Protein AF-A0A967HR01-F1 (afdb_monomer_lite)

Radius of gyration: 13.43 Å; chains: 1; bounding box: 36×30×32 Å

pLDDT: mean 92.59, std 8.87, range [51.72, 98.56]

Sequence (63 aa):
PRNSAGVGRGLFKSIDGGGSWELVGFEESERIHRILTHPTDPDLVYVGVMGPAWSDGEQRGVY

Foldseek 3Di:
DDDDDQFDQADWDDPPVPPDIDHPDPRQLRDWDDKAADPPDRVDIKTQGCGDPPDDDPPHDID

Structure (mmCIF, N/CA/C/O backbone):
data_AF-A0A967HR01-F1
#
_entry.id   AF-A0A967HR01-F1
#
loop_
_atom_site.group_PDB
_atom_site.id
_atom_site.type_symbol
_atom_site.label_atom_id
_atom_site.label_alt_id
_atom_site.label_comp_id
_atom_site.label_asym_id
_atom_site.label_entity_id
_atom_site.label_seq_id
_atom_site.pdbx_PDB_ins_cod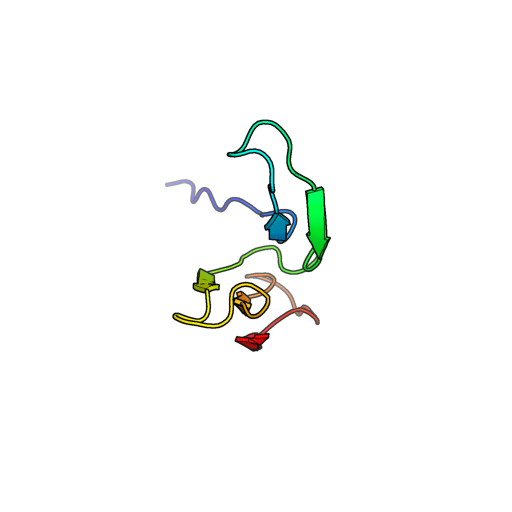e
_atom_site.Cartn_x
_atom_site.Cartn_y
_atom_site.Cartn_z
_atom_site.occupancy
_atom_site.B_iso_or_equiv
_atom_site.auth_seq_id
_atom_site.auth_comp_id
_atom_site.auth_asym_id
_atom_site.auth_atom_id
_atom_site.pdbx_PDB_model_num
ATOM 1 N N . PRO A 1 1 ? 18.321 22.300 -11.695 1.00 51.72 1 PRO A N 1
ATOM 2 C CA . PRO A 1 1 ? 17.309 21.792 -10.732 1.00 51.72 1 PRO A CA 1
ATOM 3 C C . PRO A 1 1 ? 17.591 20.319 -10.389 1.00 51.72 1 PRO A C 1
ATOM 5 O O . PRO A 1 1 ? 17.772 19.526 -11.305 1.00 51.72 1 PRO A O 1
ATOM 8 N N . ARG A 1 2 ? 17.704 19.959 -9.101 1.00 63.50 2 ARG A N 1
ATOM 9 C CA . ARG A 1 2 ? 17.808 18.548 -8.688 1.00 63.50 2 ARG A CA 1
ATOM 10 C C . ARG A 1 2 ? 16.401 18.008 -8.456 1.00 63.50 2 ARG A C 1
ATOM 12 O O . ARG A 1 2 ? 15.645 18.612 -7.701 1.00 63.50 2 ARG A O 1
ATOM 19 N N . ASN A 1 3 ? 16.083 16.879 -9.072 1.00 68.31 3 ASN A N 1
ATOM 20 C CA . ASN A 1 3 ? 14.842 16.161 -8.817 1.00 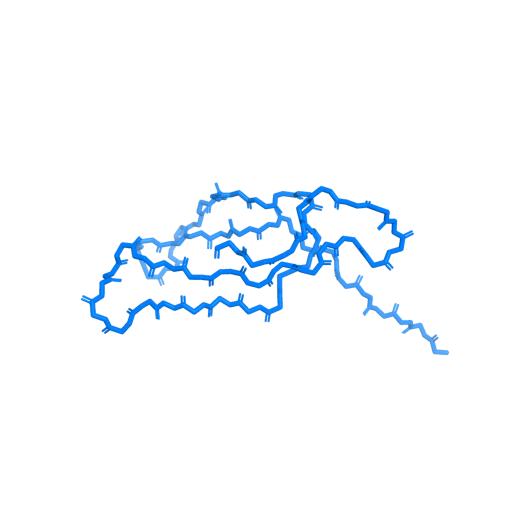68.31 3 ASN A CA 1
ATOM 21 C C . ASN A 1 3 ? 15.068 15.308 -7.562 1.00 68.31 3 ASN A C 1
ATOM 23 O O . ASN A 1 3 ? 15.940 14.440 -7.570 1.00 68.31 3 ASN A O 1
ATOM 27 N N . SER A 1 4 ? 14.326 15.558 -6.484 1.00 72.69 4 SER A N 1
ATOM 28 C CA . SER A 1 4 ? 14.289 14.647 -5.337 1.00 72.69 4 SER A CA 1
ATOM 29 C C . SER A 1 4 ? 13.193 13.617 -5.582 1.00 72.69 4 SER A C 1
ATOM 31 O O . SER A 1 4 ? 12.016 13.966 -5.596 1.00 72.69 4 SER A O 1
ATOM 33 N N . ALA A 1 5 ? 13.576 12.359 -5.781 1.00 72.75 5 ALA A N 1
ATOM 34 C CA . ALA A 1 5 ? 12.653 11.231 -5.797 1.00 72.75 5 ALA A CA 1
ATOM 35 C C . ALA A 1 5 ? 12.962 10.352 -4.582 1.00 72.75 5 ALA A C 1
ATOM 37 O O . ALA A 1 5 ? 14.033 9.754 -4.508 1.00 72.75 5 ALA A O 1
ATOM 38 N N . GLY A 1 6 ? 12.044 10.312 -3.615 1.00 79.44 6 GLY A N 1
ATOM 39 C CA . GLY A 1 6 ? 12.134 9.384 -2.491 1.00 79.44 6 GLY A CA 1
ATOM 40 C C . GLY A 1 6 ? 11.830 7.960 -2.952 1.00 79.44 6 GLY A C 1
ATOM 41 O O . GLY A 1 6 ? 10.907 7.751 -3.741 1.00 79.44 6 GLY A O 1
ATOM 42 N N . VAL A 1 7 ? 12.614 7.001 -2.468 1.00 88.06 7 VAL A N 1
ATOM 43 C CA . VAL A 1 7 ? 12.355 5.567 -2.625 1.00 88.06 7 VAL A CA 1
ATOM 44 C C . VAL A 1 7 ? 11.739 5.078 -1.317 1.00 88.06 7 VAL A C 1
ATOM 46 O O . VAL A 1 7 ? 12.341 5.221 -0.254 1.00 88.06 7 VAL A O 1
ATOM 49 N N . GLY A 1 8 ? 10.507 4.582 -1.388 1.00 90.81 8 GLY A N 1
ATOM 50 C CA . GLY A 1 8 ? 9.807 3.950 -0.275 1.00 90.81 8 GLY A CA 1
ATOM 51 C C . GLY A 1 8 ? 10.293 2.520 -0.032 1.00 90.81 8 GLY A C 1
ATOM 52 O O . GLY A 1 8 ? 10.966 1.930 -0.870 1.00 90.81 8 GLY A O 1
ATOM 53 N N . ARG A 1 9 ? 9.932 1.964 1.129 1.00 94.31 9 ARG A N 1
ATOM 54 C CA . ARG A 1 9 ? 10.350 0.624 1.586 1.00 94.31 9 ARG A CA 1
ATOM 55 C C . ARG A 1 9 ? 9.212 -0.407 1.583 1.00 94.31 9 ARG A C 1
ATOM 57 O O . ARG A 1 9 ? 9.367 -1.471 2.157 1.00 94.31 9 ARG A O 1
ATOM 64 N N . GLY A 1 10 ? 8.063 -0.074 1.002 1.00 95.50 10 GLY A N 1
ATOM 65 C CA . GLY A 1 10 ? 6.865 -0.914 1.007 1.00 95.50 10 GLY A CA 1
ATOM 66 C C . GLY A 1 10 ? 5.741 -0.389 1.891 1.00 95.50 10 GLY A C 1
ATOM 67 O O . GLY A 1 10 ? 5.707 0.794 2.246 1.00 95.50 10 GLY A O 1
ATOM 68 N N . LEU A 1 11 ? 4.784 -1.266 2.183 1.00 97.00 11 LEU A N 1
ATOM 69 C CA . LEU A 1 11 ? 3.573 -0.954 2.926 1.00 97.00 11 LEU A CA 1
ATOM 70 C C . LEU A 1 11 ? 3.782 -1.211 4.414 1.00 97.00 11 LEU A C 1
ATOM 72 O O . LEU A 1 11 ? 4.171 -2.304 4.817 1.00 97.00 11 LEU A O 1
ATOM 76 N N . PHE A 1 12 ? 3.452 -0.215 5.230 1.00 97.31 12 PHE A N 1
ATOM 77 C CA . PHE A 1 12 ? 3.452 -0.346 6.678 1.00 97.31 12 PHE A CA 1
ATOM 78 C C . PHE A 1 12 ? 2.029 -0.260 7.226 1.00 97.31 12 PHE A C 1
ATOM 80 O O . PHE A 1 12 ? 1.226 0.548 6.753 1.00 97.31 12 PHE A O 1
ATOM 87 N N . LYS A 1 13 ? 1.732 -1.065 8.247 1.00 96.19 13 LYS A N 1
ATOM 88 C CA . LYS A 1 13 ? 0.457 -1.081 8.970 1.00 96.19 13 LYS A CA 1
ATOM 89 C C . LYS A 1 13 ? 0.687 -0.734 10.436 1.00 96.19 13 LYS A C 1
ATOM 91 O O . LYS A 1 13 ? 1.647 -1.189 11.047 1.00 96.19 13 LYS A O 1
ATOM 96 N N . SER A 1 14 ? -0.234 0.034 10.999 1.00 97.62 14 SER A N 1
ATOM 97 C CA . SER A 1 14 ? -0.357 0.245 12.438 1.00 97.62 14 SER A CA 1
ATOM 98 C C . SER A 1 14 ? -1.752 -0.183 12.889 1.00 97.62 14 SER A C 1
ATOM 100 O O . SER A 1 14 ? -2.726 0.004 12.156 1.00 97.62 14 SER A O 1
ATOM 102 N N . ILE A 1 15 ? -1.842 -0.755 14.089 1.00 96.75 15 ILE A N 1
ATOM 103 C CA . IL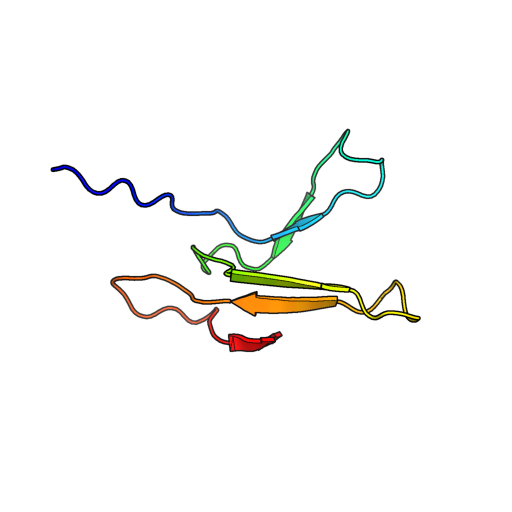E A 1 15 ? -3.105 -1.128 14.752 1.00 96.75 15 ILE A CA 1
ATOM 104 C C . ILE A 1 15 ? -3.298 -0.413 16.098 1.00 96.75 15 ILE A C 1
ATOM 106 O O . ILE A 1 15 ? -4.267 -0.677 16.803 1.00 96.75 15 ILE A O 1
ATOM 110 N N . ASP A 1 16 ? -2.390 0.498 16.453 1.00 97.81 16 ASP A N 1
ATOM 111 C CA . ASP A 1 16 ? -2.356 1.209 17.737 1.00 97.81 16 ASP A CA 1
ATOM 112 C C . ASP A 1 16 ? -2.450 2.737 17.571 1.00 97.81 16 ASP A C 1
ATOM 114 O O . ASP A 1 16 ? -2.024 3.503 18.433 1.00 97.81 16 ASP A O 1
ATOM 118 N N . GLY A 1 17 ? -3.010 3.195 16.447 1.00 96.88 17 GLY A N 1
ATOM 119 C CA . GLY A 1 17 ? -3.159 4.623 16.154 1.00 96.88 17 GLY A CA 1
ATOM 120 C C . GLY A 1 17 ? -1.860 5.316 15.729 1.00 96.88 17 GLY A C 1
ATOM 121 O O . GLY A 1 17 ? -1.785 6.542 15.785 1.00 96.88 17 GLY A O 1
ATOM 122 N N . GLY A 1 18 ? -0.852 4.557 15.287 1.00 97.94 18 GLY A N 1
ATOM 123 C CA . GLY A 1 18 ? 0.419 5.074 14.775 1.00 97.94 18 GLY A CA 1
ATOM 124 C C . GLY A 1 18 ? 1.558 5.096 15.796 1.00 97.94 18 GLY A C 1
ATOM 125 O O . GLY A 1 18 ? 2.594 5.696 15.506 1.00 97.94 18 GLY A O 1
ATOM 126 N N . GLY A 1 19 ? 1.386 4.459 16.959 1.00 98.56 19 GLY A N 1
ATOM 127 C CA . GLY A 1 19 ? 2.437 4.301 17.968 1.00 98.56 19 GLY A CA 1
ATOM 128 C C . GLY A 1 19 ? 3.536 3.334 17.523 1.00 98.56 19 GLY A C 1
ATOM 129 O O . GLY A 1 19 ? 4.718 3.582 17.768 1.00 98.56 19 GLY A O 1
ATOM 130 N N . SER A 1 20 ? 3.158 2.276 16.805 1.00 98.00 20 SER A N 1
ATOM 131 C CA . SER A 1 20 ? 4.065 1.325 16.165 1.00 98.00 20 SER A CA 1
ATOM 132 C C . SER A 1 20 ? 3.617 1.000 14.739 1.00 98.00 20 SER A C 1
ATOM 134 O O . SER A 1 20 ? 2.441 1.116 14.388 1.00 98.00 20 SER A O 1
ATOM 136 N N . TRP A 1 21 ? 4.588 0.629 13.902 1.00 98.19 21 TRP A N 1
ATOM 137 C CA . TRP A 1 21 ? 4.389 0.330 12.486 1.00 98.19 21 TRP A CA 1
ATOM 138 C C . TRP A 1 21 ? 5.108 -0.962 12.118 1.00 98.19 21 TRP A C 1
ATOM 140 O O . TRP A 1 21 ? 6.304 -1.111 12.373 1.00 98.19 21 TRP A O 1
ATOM 150 N N . GLU A 1 22 ? 4.382 -1.871 11.483 1.00 98.12 22 GLU A N 1
ATOM 151 C CA . GLU A 1 22 ? 4.885 -3.141 10.973 1.00 98.12 22 GLU A CA 1
ATOM 152 C C . GLU A 1 22 ? 4.955 -3.091 9.448 1.00 98.12 22 GLU A C 1
ATOM 154 O O . GLU A 1 22 ? 4.042 -2.584 8.799 1.00 98.12 22 GLU A O 1
ATOM 159 N N . LEU A 1 23 ? 6.036 -3.612 8.872 1.00 97.44 23 LEU A N 1
ATOM 160 C CA . LEU A 1 23 ? 6.164 -3.801 7.430 1.00 97.44 23 LEU A CA 1
ATOM 161 C C . LEU A 1 23 ? 5.355 -5.035 7.020 1.00 97.44 23 LEU A C 1
ATOM 163 O O . LEU A 1 23 ? 5.626 -6.127 7.508 1.00 97.44 23 LEU A O 1
ATOM 167 N N . VAL A 1 24 ? 4.380 -4.858 6.130 1.00 96.31 24 VAL A N 1
ATOM 168 C CA . VAL A 1 24 ? 3.419 -5.911 5.746 1.00 96.31 24 VAL A CA 1
ATOM 169 C C . VAL A 1 24 ? 3.530 -6.325 4.275 1.00 96.31 24 VAL A C 1
ATOM 171 O O . VAL A 1 24 ? 2.662 -7.028 3.764 1.00 96.31 24 VAL A O 1
ATOM 174 N N . GLY A 1 25 ? 4.591 -5.889 3.592 1.00 96.19 25 GLY A N 1
ATOM 175 C CA . GLY A 1 25 ? 4.936 -6.306 2.234 1.00 96.19 25 GLY A CA 1
ATOM 176 C C . GLY A 1 25 ? 5.304 -5.147 1.308 1.00 96.19 25 GLY A C 1
ATOM 177 O O . GLY A 1 25 ? 5.380 -3.985 1.714 1.00 96.19 25 GLY A O 1
ATOM 178 N N . PHE A 1 26 ? 5.466 -5.466 0.024 1.00 96.38 26 PHE A N 1
ATOM 179 C CA . PHE A 1 26 ? 5.809 -4.530 -1.053 1.00 96.38 26 PHE A CA 1
ATOM 180 C C . PHE A 1 26 ? 7.195 -3.873 -0.926 1.00 96.38 26 PHE A C 1
ATOM 182 O O . PHE A 1 26 ? 7.393 -2.737 -1.362 1.00 96.38 26 PHE A O 1
ATOM 189 N N . GLU A 1 27 ? 8.162 -4.561 -0.330 1.00 95.12 27 GLU A N 1
ATOM 190 C CA . GLU A 1 27 ? 9.506 -4.048 -0.046 1.00 95.12 27 GLU A CA 1
ATOM 191 C C . GLU A 1 27 ? 10.284 -3.604 -1.286 1.00 95.12 27 GLU A C 1
ATOM 193 O O . GLU A 1 27 ? 11.076 -2.663 -1.216 1.00 95.12 27 GLU A O 1
ATOM 198 N N . GLU A 1 28 ? 10.020 -4.240 -2.423 1.00 93.00 28 GLU A N 1
ATOM 199 C CA . GLU A 1 28 ? 10.667 -3.972 -3.710 1.00 93.00 28 GLU A CA 1
ATOM 200 C C . GLU A 1 28 ? 9.832 -3.044 -4.600 1.00 93.00 28 GLU A C 1
ATOM 202 O O . GLU A 1 28 ? 10.218 -2.711 -5.720 1.00 93.00 28 GLU A O 1
ATOM 207 N N . SER A 1 29 ? 8.675 -2.591 -4.111 1.00 93.75 29 SER A N 1
ATOM 208 C CA . SER A 1 29 ? 7.789 -1.738 -4.898 1.00 93.75 29 SER A CA 1
ATOM 209 C C . SER A 1 29 ? 8.345 -0.342 -5.136 1.00 93.75 29 SER A C 1
ATOM 211 O O . SER A 1 29 ? 7.928 0.303 -6.091 1.00 93.75 29 SER A O 1
ATOM 213 N N . GLU A 1 30 ? 9.224 0.164 -4.264 1.00 94.38 30 GLU A N 1
ATOM 214 C CA . GLU A 1 30 ? 9.720 1.549 -4.190 1.00 94.38 30 GLU A CA 1
ATOM 215 C C . GLU A 1 30 ? 8.649 2.654 -4.051 1.00 94.38 30 GLU A C 1
ATOM 217 O O . GLU A 1 30 ? 8.900 3.690 -3.436 1.00 94.38 30 GLU A O 1
ATOM 222 N N . ARG A 1 31 ? 7.473 2.509 -4.666 1.00 93.56 31 ARG A N 1
ATOM 223 C CA . ARG A 1 31 ? 6.440 3.532 -4.818 1.00 93.56 31 ARG A CA 1
ATOM 224 C C . ARG A 1 31 ? 5.057 2.893 -4.796 1.00 93.56 31 ARG A C 1
ATOM 226 O O . ARG A 1 31 ? 4.657 2.174 -5.714 1.00 93.56 31 ARG A O 1
ATOM 233 N N . ILE A 1 32 ? 4.291 3.273 -3.784 1.00 95.56 32 ILE A N 1
ATOM 234 C CA . ILE A 1 32 ? 2.858 3.006 -3.674 1.00 95.56 32 ILE A CA 1
ATOM 235 C C . ILE A 1 32 ? 2.135 4.328 -3.938 1.00 95.56 32 ILE A C 1
ATOM 237 O O . ILE A 1 32 ? 2.420 5.334 -3.293 1.00 95.56 32 ILE A O 1
ATOM 241 N N . HIS A 1 33 ? 1.228 4.346 -4.914 1.00 94.62 33 HIS A N 1
ATOM 242 C CA . HIS A 1 33 ? 0.483 5.554 -5.288 1.00 94.62 33 HIS A CA 1
ATOM 243 C C . HIS A 1 33 ? -0.757 5.752 -4.415 1.00 94.62 33 HIS A C 1
ATOM 245 O O . HIS A 1 33 ? -1.144 6.883 -4.113 1.00 94.62 33 HIS A O 1
ATOM 251 N N . ARG A 1 34 ? -1.431 4.654 -4.058 1.00 96.56 34 ARG A N 1
ATOM 252 C CA . ARG A 1 34 ? -2.727 4.711 -3.384 1.00 96.56 34 ARG A CA 1
ATOM 253 C C . ARG A 1 34 ? -2.992 3.457 -2.566 1.00 96.56 34 ARG A C 1
ATOM 255 O O . ARG A 1 34 ? -2.664 2.359 -2.997 1.00 96.56 34 ARG A O 1
ATOM 262 N N . ILE A 1 35 ? -3.647 3.657 -1.429 1.00 97.00 35 ILE A N 1
ATOM 263 C CA . ILE A 1 35 ? -4.209 2.617 -0.570 1.00 97.00 35 ILE A CA 1
ATOM 264 C C . ILE A 1 35 ? -5.687 2.970 -0.379 1.00 97.00 35 ILE A C 1
ATOM 266 O O . ILE A 1 35 ? -6.001 4.130 -0.104 1.00 97.00 35 ILE A O 1
ATOM 270 N N . LEU A 1 36 ? -6.586 2.008 -0.569 1.00 97.69 36 LEU A N 1
ATOM 271 C CA . LEU A 1 36 ? -8.026 2.176 -0.369 1.00 97.69 36 LEU A CA 1
ATOM 272 C C . LEU A 1 36 ? -8.538 1.083 0.558 1.00 97.69 36 LEU A C 1
ATOM 274 O O . LEU A 1 36 ? -8.381 -0.096 0.264 1.00 97.69 36 LEU A O 1
ATOM 278 N N . THR A 1 37 ? -9.184 1.464 1.652 1.00 96.44 37 THR A N 1
ATOM 279 C CA . THR A 1 37 ? -9.881 0.520 2.527 1.00 96.44 37 THR A CA 1
ATOM 280 C C . THR A 1 37 ? -11.262 0.209 1.960 1.00 96.44 37 THR A C 1
ATOM 282 O O . THR A 1 37 ? -11.922 1.089 1.394 1.00 96.44 37 THR A O 1
ATOM 285 N N . HIS A 1 38 ? -11.720 -1.033 2.101 1.00 97.69 38 HIS A N 1
ATOM 286 C CA . HIS A 1 38 ? -13.088 -1.375 1.732 1.00 97.69 38 HIS A CA 1
ATOM 287 C C . HIS A 1 38 ? -14.080 -0.675 2.688 1.00 97.69 38 HIS A C 1
ATOM 289 O O . HIS A 1 38 ? -13.834 -0.609 3.893 1.00 97.69 38 HIS A O 1
ATOM 295 N N . PRO A 1 39 ? -15.203 -0.119 2.192 1.00 96.94 39 PRO A N 1
ATOM 296 C CA . PRO A 1 39 ? -16.081 0.735 2.999 1.00 96.94 39 PRO A CA 1
ATOM 297 C C . PRO A 1 39 ? -16.811 -0.001 4.130 1.00 96.94 39 PRO A C 1
ATOM 299 O O . PRO A 1 39 ? -17.236 0.636 5.090 1.00 96.94 39 PRO A O 1
ATOM 302 N N . THR A 1 40 ? -16.990 -1.319 4.013 1.00 98.06 40 THR A N 1
ATOM 303 C CA . THR A 1 40 ? -17.755 -2.129 4.979 1.00 98.06 40 THR A CA 1
ATOM 304 C C . THR A 1 40 ? -17.027 -3.381 5.456 1.00 98.06 40 THR A C 1
ATOM 306 O O . THR A 1 40 ? -17.562 -4.093 6.298 1.00 98.06 40 THR A O 1
ATOM 309 N N . ASP A 1 41 ? -15.848 -3.672 4.907 1.00 97.94 41 ASP A N 1
ATOM 310 C CA . ASP A 1 41 ? -15.060 -4.855 5.262 1.00 97.94 41 ASP A CA 1
ATOM 311 C C . ASP A 1 41 ? -13.693 -4.367 5.755 1.00 97.94 41 ASP A C 1
ATOM 313 O O . ASP A 1 41 ? -12.875 -3.936 4.943 1.00 97.94 41 ASP A O 1
ATOM 317 N N . PRO A 1 42 ? -13.456 -4.335 7.074 1.00 94.00 42 PRO A N 1
ATOM 318 C CA . PRO A 1 42 ? -12.230 -3.771 7.626 1.00 94.00 42 PRO A CA 1
ATOM 319 C C . PRO A 1 42 ? -10.985 -4.615 7.324 1.00 94.00 42 PRO A C 1
ATOM 321 O O . PRO A 1 42 ? -9.872 -4.106 7.470 1.00 94.00 42 PRO A O 1
ATOM 324 N N . ASP A 1 43 ? -11.157 -5.867 6.892 1.00 95.31 43 ASP A N 1
AT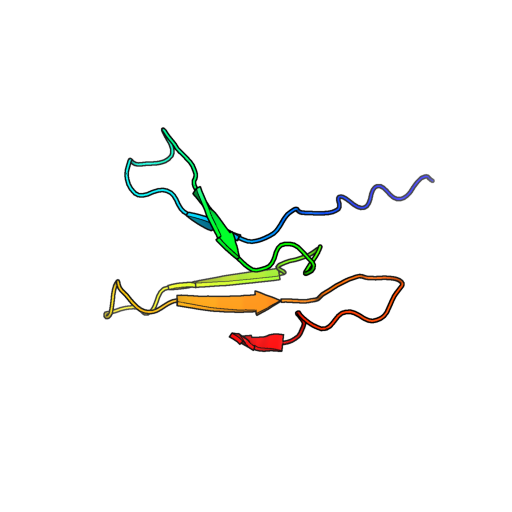OM 325 C CA . ASP A 1 43 ? -10.051 -6.782 6.604 1.00 95.31 43 ASP A CA 1
ATOM 326 C C . ASP A 1 43 ? -9.594 -6.709 5.137 1.00 95.31 43 ASP A C 1
ATOM 328 O O . ASP A 1 43 ? -8.560 -7.279 4.780 1.00 95.31 43 ASP A O 1
ATOM 332 N N . LEU A 1 44 ? -10.313 -5.958 4.290 1.00 96.25 44 LEU A N 1
ATOM 333 C CA . LEU A 1 44 ? -10.014 -5.804 2.869 1.00 96.25 44 LEU A CA 1
ATOM 334 C C . LEU A 1 44 ? -9.468 -4.408 2.535 1.00 96.25 44 LEU A C 1
ATOM 336 O O . LEU A 1 44 ? -10.093 -3.371 2.785 1.00 96.25 44 LEU A O 1
ATOM 340 N N . VAL A 1 45 ? -8.304 -4.388 1.888 1.00 96.81 45 VAL A N 1
ATOM 341 C CA . VAL A 1 45 ? -7.618 -3.176 1.428 1.00 96.81 45 VAL A CA 1
ATOM 342 C C . VAL A 1 45 ? -7.077 -3.407 0.023 1.00 96.81 45 VAL A C 1
ATOM 344 O O . VAL A 1 45 ? -6.523 -4.464 -0.250 1.00 96.81 45 VAL A O 1
ATOM 34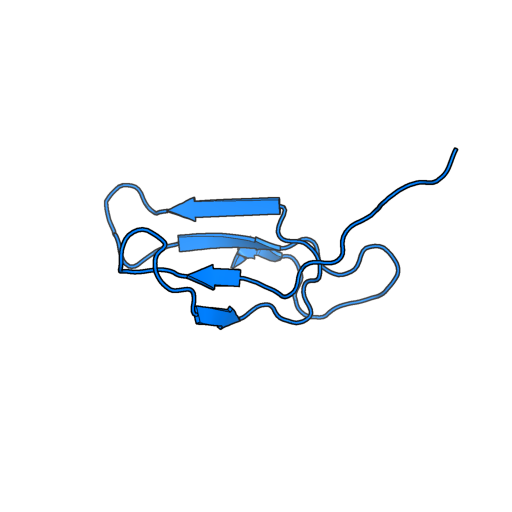7 N N . TYR A 1 46 ? -7.199 -2.396 -0.835 1.00 97.69 46 TYR A N 1
ATOM 348 C CA . TYR A 1 46 ? -6.623 -2.374 -2.177 1.00 97.69 46 TYR A CA 1
ATOM 349 C C . TYR A 1 46 ? -5.392 -1.476 -2.222 1.00 97.69 46 TYR A C 1
ATOM 351 O O . TYR A 1 46 ? -5.406 -0.359 -1.685 1.00 97.69 46 TYR A O 1
ATOM 359 N N . VAL A 1 47 ? -4.352 -1.919 -2.923 1.00 98.00 47 VAL A N 1
ATOM 360 C CA . VAL A 1 47 ? -3.076 -1.203 -3.020 1.00 98.00 47 VAL A CA 1
ATOM 361 C C . VAL A 1 47 ? -2.684 -1.012 -4.483 1.00 98.00 47 VAL A C 1
ATOM 363 O O . VAL A 1 47 ? -2.507 -1.963 -5.238 1.00 98.00 47 VAL A O 1
ATOM 366 N N . GLY A 1 48 ? -2.528 0.250 -4.889 1.00 97.75 48 GLY A N 1
ATOM 367 C CA . GLY A 1 48 ? -2.023 0.635 -6.206 1.00 97.75 48 GLY A CA 1
ATOM 368 C C . GLY A 1 48 ? -0.510 0.831 -6.173 1.00 97.75 48 GLY A C 1
ATOM 369 O O . GLY A 1 48 ? -0.024 1.863 -5.693 1.00 97.75 48 GLY A O 1
ATOM 370 N N . VAL A 1 49 ? 0.222 -0.144 -6.708 1.00 96.94 49 VAL A N 1
ATOM 371 C CA . VAL A 1 49 ? 1.683 -0.226 -6.658 1.00 96.94 49 VAL A CA 1
ATOM 372 C C . VAL A 1 49 ? 2.289 0.148 -8.011 1.00 96.94 49 VAL A C 1
ATOM 374 O O . VAL A 1 49 ? 1.993 -0.474 -9.033 1.00 96.94 49 VAL A O 1
ATOM 377 N N . MET A 1 50 ? 3.151 1.170 -8.027 1.00 94.81 50 MET A N 1
ATOM 378 C CA . MET A 1 50 ? 3.790 1.651 -9.260 1.00 94.81 50 MET A CA 1
ATOM 379 C C . MET A 1 50 ? 5.092 0.916 -9.587 1.00 94.81 50 MET A C 1
ATOM 381 O O . MET A 1 50 ? 5.456 0.838 -10.761 1.00 94.81 50 MET A O 1
ATOM 385 N N . GLY A 1 51 ? 5.788 0.368 -8.593 1.00 93.94 51 GLY A N 1
ATOM 386 C CA . GLY A 1 51 ? 7.087 -0.264 -8.805 1.00 93.94 51 GLY A CA 1
ATOM 387 C C . GLY A 1 51 ? 8.248 0.745 -8.937 1.00 93.94 51 GLY A C 1
ATOM 388 O O . GLY A 1 51 ? 8.061 1.971 -8.827 1.00 93.94 51 GLY A O 1
ATOM 389 N N . PRO A 1 52 ? 9.457 0.238 -9.228 1.00 92.31 52 PRO A N 1
ATOM 390 C CA . PRO A 1 52 ? 10.620 1.056 -9.548 1.00 92.31 52 PRO A CA 1
ATOM 391 C C . PRO A 1 52 ? 10.363 1.982 -10.742 1.00 92.31 52 PRO A C 1
ATOM 393 O O . PRO A 1 52 ? 9.702 1.612 -11.711 1.00 92.31 52 PRO A O 1
ATOM 396 N N . ALA A 1 53 ? 10.878 3.211 -10.684 1.00 89.50 53 ALA A N 1
ATOM 397 C CA . ALA A 1 53 ? 10.676 4.205 -11.745 1.00 89.50 53 ALA A CA 1
ATOM 398 C C . ALA A 1 53 ? 11.633 4.015 -12.930 1.00 89.50 53 ALA A C 1
ATOM 400 O O . ALA A 1 53 ? 11.340 4.470 -14.033 1.00 89.50 53 ALA A O 1
ATOM 401 N N . TRP A 1 54 ? 12.779 3.375 -12.692 1.00 89.06 54 TRP A N 1
ATOM 402 C CA . TRP A 1 54 ? 13.903 3.328 -13.632 1.00 89.06 54 TRP A CA 1
ATOM 403 C C . TRP A 1 54 ? 14.404 1.911 -13.915 1.00 89.06 54 TRP A C 1
ATOM 405 O O . TRP A 1 54 ? 15.436 1.743 -14.557 1.00 89.06 54 TRP A O 1
ATOM 415 N N . SER A 1 55 ? 13.687 0.900 -13.436 1.00 88.94 55 SER A N 1
ATOM 416 C CA . SER A 1 55 ? 13.981 -0.504 -13.685 1.00 88.94 55 SER A CA 1
ATOM 417 C C . SER A 1 55 ? 12.687 -1.301 -13.774 1.00 88.94 55 SER A C 1
ATOM 419 O O . SER A 1 55 ? 11.600 -0.814 -13.439 1.00 88.94 55 SER A O 1
ATOM 421 N N . ASP A 1 56 ? 12.825 -2.547 -14.202 1.00 89.12 56 ASP A N 1
ATOM 422 C CA . ASP A 1 56 ? 11.785 -3.540 -14.000 1.00 89.12 56 ASP A CA 1
ATOM 423 C C . ASP A 1 56 ? 11.633 -3.834 -12.501 1.00 89.12 56 ASP A C 1
ATOM 425 O O . ASP A 1 56 ? 12.543 -3.597 -11.700 1.00 89.12 56 ASP A O 1
ATOM 429 N N . GLY A 1 57 ? 10.456 -4.320 -12.124 1.00 86.12 57 GLY A N 1
ATOM 430 C CA . GLY A 1 57 ? 10.147 -4.741 -10.766 1.00 86.12 57 GLY A CA 1
ATOM 431 C C . GLY A 1 57 ? 8.912 -5.626 -10.775 1.00 86.12 57 GLY A C 1
ATOM 432 O O . GLY A 1 57 ? 7.959 -5.357 -11.508 1.00 86.12 57 GLY A O 1
ATOM 433 N N . GLU A 1 58 ? 8.943 -6.689 -9.977 1.00 89.50 58 GLU A N 1
ATOM 434 C CA . GLU A 1 58 ? 7.867 -7.686 -9.937 1.00 89.50 58 GLU A CA 1
ATOM 435 C C . GLU A 1 58 ? 6.631 -7.154 -9.198 1.00 89.50 58 GLU A C 1
ATOM 437 O O . GLU A 1 58 ? 5.493 -7.463 -9.546 1.00 89.50 58 GLU A O 1
ATOM 442 N N . GLN A 1 59 ? 6.840 -6.270 -8.220 1.00 93.19 59 GLN A N 1
ATOM 443 C CA . GLN A 1 59 ? 5.782 -5.675 -7.408 1.00 93.19 59 GLN A CA 1
ATOM 444 C C . GLN A 1 59 ? 5.202 -4.422 -8.078 1.00 93.19 59 GLN A C 1
ATOM 446 O O . GLN A 1 59 ? 5.453 -3.289 -7.662 1.00 93.19 59 GLN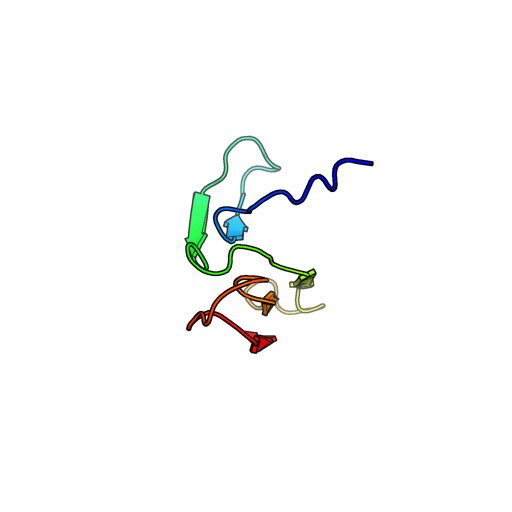 A O 1
ATOM 451 N N . ARG A 1 60 ? 4.417 -4.624 -9.139 1.00 94.56 60 ARG A N 1
ATOM 452 C CA . ARG A 1 60 ? 3.686 -3.567 -9.859 1.00 94.56 60 ARG A CA 1
ATOM 453 C C . ARG A 1 60 ? 2.265 -4.033 -10.169 1.00 94.56 60 ARG A C 1
ATOM 455 O O . ARG A 1 60 ? 2.077 -5.164 -10.599 1.00 94.56 60 ARG A O 1
ATOM 462 N N . GLY A 1 61 ? 1.272 -3.167 -9.972 1.00 95.38 61 GLY A N 1
ATOM 463 C CA . GLY A 1 61 ? -0.130 -3.479 -10.263 1.00 95.38 61 GLY A CA 1
ATOM 464 C C . GLY A 1 61 ? -1.098 -3.080 -9.154 1.00 95.38 61 GLY A C 1
ATOM 465 O O . GLY A 1 61 ? -0.779 -2.259 -8.293 1.00 95.38 61 GLY A O 1
ATOM 466 N N . VAL A 1 62 ? -2.299 -3.651 -9.220 1.00 96.44 62 VAL A N 1
ATOM 467 C CA . VAL A 1 62 ? -3.327 -3.536 -8.181 1.00 96.44 62 VAL A CA 1
ATOM 468 C C . VAL A 1 62 ? -3.367 -4.853 -7.422 1.00 96.44 62 VAL A C 1
ATOM 470 O O . VAL A 1 62 ? -3.494 -5.906 -8.047 1.00 96.44 62 VAL A O 1
ATOM 473 N N . TYR A 1 63 ? -3.250 -4.755 -6.103 1.00 95.56 63 TYR A N 1
ATOM 474 C CA . TYR A 1 63 ? -3.329 -5.856 -5.149 1.00 95.56 63 TYR A CA 1
ATOM 475 C C . TYR A 1 63 ? -4.527 -5.649 -4.230 1.00 95.56 63 TYR A C 1
ATOM 477 O O . TYR A 1 63 ? -4.859 -4.463 -3.979 1.00 95.56 63 TYR A O 1
#

Secondary structure (DSSP, 8-state):
-----PPP--EEE-SSSSSS-EEEE-TT---EEEEEE-SS-TT-EEEEE---SSS--S--EE-